Protein AF-A0A7L6ABL8-F1 (afdb_monomer)

Solvent-accessible surface area (backbone atoms only — not comparable to full-atom values): 7323 Å² total; per-residue (Å²): 135,58,72,67,37,57,53,53,22,53,52,33,43,54,53,24,52,53,22,43,55,51,13,53,55,27,44,79,69,70,36,48,69,62,13,34,52,27,18,45,50,17,51,58,50,54,66,40,90,57,37,56,58,86,41,69,72,42,32,50,54,46,33,55,33,33,52,53,10,39,65,49,14,63,86,69,77,51,86,39,57,54,66,68,51,39,51,54,28,46,55,50,40,67,72,46,67,88,49,100,49,66,76,68,46,66,46,44,67,58,45,51,54,52,40,52,53,56,52,52,52,52,52,57,56,52,54,62,59,55,71,74,67,68,88,128

Foldseek 3Di:
DDPVLVVLQVVLLVQLVVLQVVLVVCVVVVNLVSSLVSLQVSLVSLPDPSHPCPDVSSLVSLLVSQVSQCVSCVVVVHDGDDLVSLVSNLVVLVVCVVPPPVVSNVCNVVSVVVSVVNVVVVVVVVVVVVVVCDPD

Sequence (136 aa):
MRLIDSAKSMVAVIRARAAMVRANRLLARGNLMGALAQAQGGLGILRKPYVLRRNPPEASAIVFLTILAEDISSPVGVTGATAIDLADSIAFLKQVAGDPLPEVCSYIPFLEARLAASSTQTIVGANLAVDRQGPG

Structure (mmCIF, N/CA/C/O backbone):
data_AF-A0A7L6ABL8-F1
#
_entry.id   AF-A0A7L6ABL8-F1
#
loop_
_atom_site.group_PDB
_atom_site.id
_atom_site.type_symbol
_atom_site.label_atom_id
_atom_site.label_alt_id
_atom_site.label_comp_id
_atom_site.label_asym_id
_atom_site.label_entity_id
_atom_site.label_seq_id
_atom_site.pdbx_PDB_ins_code
_atom_site.Cartn_x
_atom_site.Cartn_y
_atom_site.Cartn_z
_atom_site.occupancy
_atom_site.B_iso_or_equiv
_atom_site.auth_seq_id
_atom_site.auth_comp_id
_atom_site.auth_asym_id
_atom_site.auth_atom_id
_atom_site.pdbx_PDB_model_num
ATOM 1 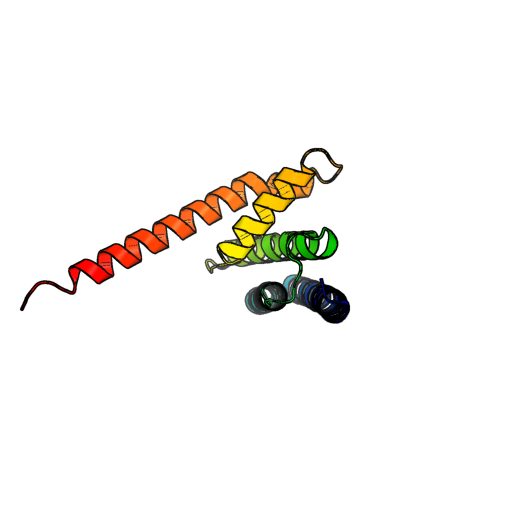N N . MET A 1 1 ? 17.222 -10.175 -15.634 1.00 57.97 1 MET A N 1
ATOM 2 C CA . MET A 1 1 ? 16.032 -9.295 -15.680 1.00 57.97 1 MET A CA 1
ATOM 3 C C . MET A 1 1 ? 15.861 -8.797 -17.106 1.00 57.97 1 MET A C 1
ATOM 5 O O . MET A 1 1 ? 16.851 -8.352 -17.673 1.00 57.97 1 MET A O 1
ATOM 9 N N . ARG A 1 2 ? 14.685 -8.945 -17.732 1.00 76.19 2 ARG A N 1
ATOM 10 C CA . ARG A 1 2 ? 14.490 -8.510 -19.128 1.00 76.19 2 ARG A CA 1
ATOM 11 C C . ARG A 1 2 ? 14.180 -7.011 -19.144 1.00 76.19 2 ARG A C 1
ATOM 13 O O . ARG A 1 2 ? 13.356 -6.559 -18.358 1.00 76.19 2 ARG A O 1
ATOM 20 N N . LEU A 1 3 ? 14.797 -6.251 -20.052 1.00 80.19 3 LEU A N 1
ATOM 21 C CA . LEU A 1 3 ? 14.587 -4.798 -20.210 1.00 80.19 3 LEU A CA 1
ATOM 22 C C . LEU A 1 3 ? 13.096 -4.418 -20.305 1.00 80.19 3 LEU A C 1
ATOM 24 O O . LEU A 1 3 ? 12.657 -3.405 -19.766 1.00 80.19 3 LEU A O 1
ATOM 28 N N . ILE A 1 4 ? 12.313 -5.285 -20.949 1.00 84.50 4 ILE A N 1
ATOM 29 C CA . ILE A 1 4 ? 10.862 -5.156 -21.106 1.00 84.50 4 ILE A CA 1
ATOM 30 C C . ILE A 1 4 ? 10.140 -5.145 -19.749 1.00 84.50 4 ILE A C 1
ATOM 32 O O . ILE A 1 4 ? 9.185 -4.390 -19.579 1.00 84.50 4 ILE A O 1
ATOM 36 N N . ASP A 1 5 ? 10.587 -5.944 -18.779 1.00 84.62 5 ASP A N 1
ATOM 37 C CA . ASP A 1 5 ? 9.954 -6.019 -17.459 1.00 84.62 5 ASP A CA 1
ATOM 38 C C . ASP A 1 5 ? 10.259 -4.762 -16.640 1.00 84.62 5 ASP A C 1
ATOM 40 O O . ASP A 1 5 ? 9.349 -4.193 -16.043 1.00 84.62 5 ASP A O 1
ATOM 44 N N . SER A 1 6 ? 11.489 -4.238 -16.718 1.00 85.50 6 SER A N 1
ATOM 45 C CA . SER A 1 6 ? 11.847 -2.952 -16.101 1.00 85.50 6 SER A CA 1
ATOM 46 C C . SER A 1 6 ? 11.004 -1.796 -16.652 1.00 85.50 6 SER A C 1
ATOM 48 O O . SER A 1 6 ? 10.482 -0.987 -15.886 1.00 85.50 6 SER A O 1
ATOM 50 N N . ALA A 1 7 ? 10.806 -1.736 -17.975 1.00 89.12 7 ALA A N 1
ATOM 51 C CA . ALA A 1 7 ? 9.963 -0.715 -18.599 1.00 89.12 7 ALA A CA 1
ATOM 52 C C . ALA A 1 7 ? 8.489 -0.845 -18.172 1.00 89.12 7 ALA A C 1
ATOM 54 O O . ALA A 1 7 ? 7.845 0.147 -17.826 1.00 89.12 7 ALA A O 1
ATOM 55 N N . LYS A 1 8 ? 7.951 -2.072 -18.137 1.00 91.00 8 LYS A N 1
ATOM 56 C CA . LYS A 1 8 ? 6.584 -2.331 -17.657 1.00 91.00 8 LYS A CA 1
ATOM 57 C C . LYS A 1 8 ? 6.413 -1.970 -16.181 1.00 91.00 8 LYS A C 1
ATOM 59 O O . LYS A 1 8 ? 5.374 -1.417 -15.820 1.00 91.00 8 LYS A O 1
ATOM 64 N N . SER A 1 9 ? 7.417 -2.253 -15.352 1.00 90.44 9 SER A N 1
ATOM 65 C CA . SER A 1 9 ? 7.441 -1.889 -13.934 1.00 90.44 9 SER A CA 1
ATOM 66 C C . SER A 1 9 ? 7.388 -0.370 -13.760 1.00 90.44 9 SER A C 1
ATOM 68 O O . SER A 1 9 ? 6.504 0.145 -13.078 1.00 90.44 9 SER A O 1
ATOM 70 N N . MET A 1 10 ? 8.213 0.374 -14.501 1.00 92.62 10 MET A N 1
ATOM 71 C CA . MET A 1 10 ? 8.198 1.839 -14.478 1.00 92.62 10 MET A CA 1
ATOM 72 C C . MET A 1 10 ? 6.840 2.421 -14.905 1.00 92.62 10 MET A C 1
ATOM 74 O O . MET A 1 10 ? 6.299 3.306 -14.240 1.00 92.62 10 MET A O 1
ATOM 78 N N . VAL A 1 11 ? 6.233 1.890 -15.972 1.00 94.81 11 VAL A N 1
ATOM 79 C CA . VAL A 1 11 ? 4.884 2.300 -16.403 1.00 94.81 11 VAL A CA 1
ATOM 80 C C . VAL A 1 11 ? 3.836 1.995 -15.327 1.00 94.81 11 VAL A C 1
ATOM 82 O O . VAL A 1 11 ? 2.925 2.799 -15.110 1.00 94.81 11 VAL A O 1
ATOM 85 N N . ALA A 1 12 ? 3.953 0.863 -14.629 1.00 95.06 12 ALA A N 1
ATOM 86 C CA . ALA A 1 12 ? 3.074 0.534 -13.511 1.00 95.06 12 ALA A CA 1
ATOM 87 C C . ALA A 1 12 ? 3.206 1.549 -12.367 1.00 95.06 12 ALA A C 1
ATOM 89 O O . ALA A 1 12 ? 2.179 2.019 -11.877 1.00 95.06 12 ALA A O 1
ATOM 90 N N . VAL A 1 13 ? 4.427 1.967 -12.014 1.00 95.38 13 VAL A N 1
ATOM 91 C CA . VAL A 1 13 ? 4.667 3.020 -11.010 1.00 95.38 13 VAL A CA 1
ATOM 92 C C . VAL A 1 13 ? 4.016 4.340 -11.418 1.00 95.38 13 VAL A C 1
ATOM 94 O O . VAL A 1 13 ? 3.319 4.953 -10.609 1.00 95.38 13 VAL A O 1
ATOM 97 N N . ILE A 1 14 ? 4.173 4.768 -12.675 1.00 96.00 14 ILE A N 1
ATOM 98 C CA . ILE A 1 14 ? 3.553 6.006 -13.179 1.00 96.00 14 ILE A CA 1
ATOM 99 C C . ILE A 1 14 ? 2.025 5.941 -13.045 1.00 96.00 14 ILE A C 1
ATOM 101 O O . ILE A 1 14 ? 1.392 6.877 -12.551 1.00 96.00 14 ILE A O 1
ATOM 105 N N . ARG A 1 15 ? 1.415 4.816 -13.435 1.00 96.00 15 ARG A N 1
ATOM 106 C CA . ARG A 1 15 ? -0.041 4.623 -13.337 1.00 96.00 15 ARG A CA 1
ATOM 107 C C . ARG A 1 15 ? -0.528 4.571 -11.890 1.00 96.00 15 ARG A C 1
ATOM 109 O O . ARG A 1 15 ? -1.578 5.141 -11.593 1.00 96.00 15 ARG A O 1
ATOM 116 N N . ALA A 1 16 ? 0.230 3.930 -11.006 1.00 95.62 16 ALA A N 1
ATOM 117 C CA . ALA A 1 16 ? -0.072 3.851 -9.584 1.00 95.62 16 ALA A CA 1
ATOM 118 C C . ALA A 1 16 ? -0.018 5.238 -8.922 1.00 95.62 16 ALA A C 1
ATOM 120 O O . ALA A 1 16 ? -0.953 5.630 -8.228 1.00 95.62 16 ALA A O 1
ATOM 121 N N . ARG A 1 17 ? 1.000 6.051 -9.237 1.00 94.69 17 ARG A N 1
ATOM 122 C CA . ARG A 1 17 ? 1.083 7.450 -8.781 1.00 94.69 17 ARG A CA 1
ATOM 123 C C . ARG A 1 17 ? -0.069 8.302 -9.311 1.00 94.69 17 ARG A C 1
ATOM 125 O O . ARG A 1 17 ? -0.646 9.086 -8.565 1.00 94.69 17 ARG A O 1
ATOM 132 N N . ALA A 1 18 ? -0.465 8.118 -10.570 1.00 95.94 18 ALA A N 1
ATOM 133 C CA . ALA A 1 18 ? -1.641 8.797 -11.109 1.00 95.94 18 ALA A CA 1
ATOM 134 C C . ALA A 1 18 ? -2.934 8.396 -10.370 1.00 95.94 18 ALA A C 1
ATOM 136 O O . ALA A 1 18 ? -3.811 9.238 -10.172 1.00 95.94 18 ALA A O 1
ATOM 137 N N . ALA A 1 19 ? -3.057 7.134 -9.940 1.00 96.06 19 ALA A N 1
ATOM 138 C CA . ALA A 1 19 ? -4.167 6.682 -9.102 1.00 96.06 19 ALA A CA 1
ATOM 139 C C . ALA A 1 19 ? -4.144 7.347 -7.718 1.00 96.06 19 ALA A C 1
ATOM 141 O O . ALA A 1 19 ? -5.180 7.837 -7.280 1.00 96.06 19 ALA A O 1
ATOM 142 N N . MET A 1 20 ? -2.969 7.478 -7.095 1.00 95.50 20 MET A N 1
ATOM 143 C CA . MET A 1 20 ? -2.787 8.203 -5.831 1.00 95.50 20 MET A CA 1
ATOM 144 C C . MET A 1 20 ? -3.236 9.670 -5.931 1.00 95.50 20 MET A C 1
ATOM 146 O O . MET A 1 20 ? -3.992 10.153 -5.094 1.00 95.50 20 MET A O 1
ATOM 150 N N . VAL A 1 21 ? -2.850 10.378 -7.000 1.00 96.50 21 VAL A N 1
ATOM 151 C CA . VAL A 1 21 ? -3.291 11.766 -7.240 1.00 96.50 21 VAL A CA 1
ATOM 152 C C . VAL A 1 21 ? -4.815 11.854 -7.384 1.00 96.50 21 VAL A C 1
ATOM 154 O O . VAL A 1 21 ? -5.440 12.771 -6.847 1.00 96.50 21 VAL A O 1
ATOM 157 N N . ARG A 1 22 ? -5.441 10.903 -8.091 1.00 96.88 22 ARG A N 1
ATOM 158 C CA . ARG A 1 22 ? -6.908 10.842 -8.207 1.00 96.88 22 ARG A CA 1
ATOM 159 C C . ARG A 1 22 ? -7.579 10.525 -6.872 1.00 96.88 22 ARG A C 1
ATOM 161 O O . ARG A 1 22 ? -8.599 11.141 -6.576 1.00 96.88 22 ARG A O 1
ATOM 168 N N . ALA A 1 23 ? -7.009 9.620 -6.081 1.00 96.31 23 ALA A N 1
ATOM 169 C CA . ALA A 1 23 ? -7.497 9.286 -4.748 1.00 96.31 23 ALA A CA 1
ATOM 170 C C . ALA A 1 23 ? -7.493 10.523 -3.839 1.00 96.31 23 ALA A C 1
ATOM 172 O O . ALA A 1 23 ? -8.544 10.891 -3.324 1.00 96.31 23 ALA A O 1
ATOM 173 N N . ASN A 1 24 ? -6.374 11.252 -3.762 1.00 95.94 24 ASN A N 1
ATOM 174 C CA . ASN A 1 24 ? -6.281 12.502 -2.997 1.00 95.94 24 ASN A CA 1
ATOM 175 C C . ASN A 1 24 ? -7.280 13.566 -3.476 1.00 95.94 24 ASN A C 1
ATOM 177 O O . ASN A 1 24 ? -7.893 14.261 -2.668 1.00 95.94 24 ASN A O 1
ATOM 181 N N . ARG A 1 25 ? -7.511 13.674 -4.791 1.00 97.25 25 ARG A N 1
ATOM 182 C CA . ARG A 1 25 ? -8.526 14.589 -5.337 1.00 97.25 25 ARG A CA 1
ATOM 183 C C . ARG A 1 25 ? -9.947 14.209 -4.911 1.00 97.25 25 ARG A C 1
ATOM 185 O O . ARG A 1 25 ? -10.7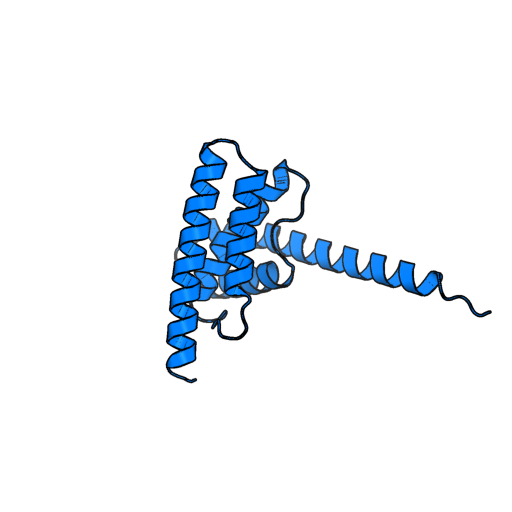65 15.096 -4.691 1.00 97.25 25 ARG A O 1
ATOM 192 N N . LEU A 1 26 ? -10.262 12.918 -4.850 1.00 96.50 26 LEU A N 1
ATOM 193 C CA . LEU A 1 26 ? -11.567 12.433 -4.391 1.00 96.50 26 LEU A CA 1
ATOM 194 C C . LEU A 1 26 ? -11.725 12.616 -2.880 1.00 96.50 26 LEU A C 1
ATOM 196 O O . LEU A 1 26 ? -12.790 13.049 -2.444 1.00 96.50 26 LEU A O 1
ATOM 200 N N . LEU A 1 27 ? -10.654 12.390 -2.116 1.00 94.06 27 LEU A N 1
ATOM 201 C CA . LEU A 1 27 ? -10.598 12.636 -0.678 1.00 94.06 27 LEU A CA 1
ATOM 202 C C . LEU A 1 27 ? -10.881 14.110 -0.356 1.00 94.06 27 LEU A C 1
ATOM 204 O O . LEU A 1 27 ? -11.764 14.401 0.442 1.00 94.06 27 LEU A O 1
ATOM 208 N N . ALA A 1 28 ? -10.238 15.041 -1.069 1.00 94.88 28 ALA A N 1
ATOM 209 C CA . ALA A 1 28 ? -10.482 16.480 -0.931 1.00 94.88 28 ALA A CA 1
ATOM 210 C C . ALA A 1 28 ? -11.927 16.904 -1.268 1.00 94.88 28 ALA A C 1
ATOM 212 O O . ALA A 1 28 ? -12.364 17.984 -0.884 1.00 94.88 28 ALA A O 1
ATOM 213 N N . ARG A 1 29 ? -12.678 16.065 -1.992 1.00 96.31 29 ARG A N 1
ATOM 214 C CA . ARG A 1 29 ? -14.098 16.271 -2.322 1.00 96.31 29 ARG A CA 1
ATOM 215 C C . ARG A 1 29 ? -15.046 15.523 -1.377 1.00 96.31 29 ARG A C 1
ATOM 217 O O . ARG A 1 29 ? -16.240 15.476 -1.650 1.00 96.31 29 ARG A O 1
ATOM 224 N N . GLY A 1 30 ? -14.528 14.884 -0.327 1.00 94.75 30 GLY A N 1
ATOM 225 C CA . GLY A 1 30 ? -15.307 14.067 0.608 1.00 94.75 30 GLY A CA 1
ATOM 226 C C . GLY A 1 30 ? -15.774 12.719 0.044 1.00 94.75 30 GLY A C 1
ATOM 227 O O . GLY A 1 30 ? -16.524 12.006 0.704 1.00 94.75 30 GLY A O 1
ATOM 228 N N . ASN A 1 31 ? -15.339 12.326 -1.159 1.00 95.62 31 ASN A N 1
ATOM 229 C CA . ASN A 1 31 ? -15.711 11.041 -1.749 1.00 95.62 31 ASN A CA 1
ATOM 230 C C . ASN A 1 31 ? -14.755 9.934 -1.275 1.00 95.62 31 ASN A C 1
ATOM 232 O O . ASN A 1 31 ? -13.860 9.514 -2.013 1.00 95.62 31 ASN A O 1
ATOM 236 N N . LEU A 1 32 ? -14.956 9.474 -0.035 1.00 94.88 32 LEU A N 1
ATOM 237 C CA . LEU A 1 32 ? -14.103 8.474 0.619 1.00 94.88 32 LEU A CA 1
ATOM 238 C C . LEU A 1 32 ? -14.094 7.132 -0.124 1.00 94.88 32 LEU A C 1
ATOM 240 O O . LEU A 1 32 ? -13.028 6.595 -0.408 1.00 94.88 32 LEU A O 1
ATOM 244 N N . MET A 1 33 ? -15.264 6.625 -0.523 1.00 95.56 33 MET A N 1
ATOM 245 C CA . MET A 1 33 ? -15.366 5.347 -1.243 1.00 95.56 33 MET A CA 1
ATOM 246 C C . MET A 1 33 ? -14.659 5.392 -2.601 1.00 95.56 33 MET A C 1
ATOM 248 O O . MET A 1 33 ? -13.933 4.467 -2.964 1.00 95.56 33 MET A O 1
ATOM 252 N N . GLY A 1 34 ? -14.824 6.488 -3.346 1.00 95.88 34 GLY A N 1
ATOM 253 C CA . GLY A 1 34 ? -14.120 6.688 -4.609 1.00 95.88 34 GLY A CA 1
ATOM 254 C C . GLY A 1 34 ? -12.610 6.825 -4.416 1.00 95.88 34 GLY A C 1
ATOM 255 O O . GLY A 1 34 ? -11.839 6.284 -5.211 1.00 95.88 34 GLY A O 1
ATOM 256 N N . ALA A 1 35 ? -12.179 7.525 -3.364 1.00 96.56 35 ALA A N 1
ATOM 257 C CA . ALA A 1 35 ? -10.768 7.672 -3.029 1.00 96.56 35 ALA A CA 1
ATOM 258 C C . ALA A 1 35 ? -10.129 6.318 -2.688 1.00 96.56 35 ALA A C 1
ATOM 260 O O . ALA A 1 35 ? -9.088 5.974 -3.253 1.00 96.56 35 ALA A O 1
ATOM 261 N N . LEU A 1 36 ? -10.800 5.516 -1.856 1.00 96.44 36 LEU A N 1
ATOM 262 C CA . LEU A 1 36 ? -10.354 4.175 -1.493 1.00 96.44 36 LEU A CA 1
ATOM 263 C C . LEU A 1 36 ? -10.241 3.264 -2.720 1.00 96.44 36 LEU A C 1
ATOM 265 O O . LEU A 1 36 ? -9.208 2.627 -2.920 1.00 96.44 36 LEU A O 1
ATOM 269 N N . ALA A 1 37 ? -11.257 3.261 -3.588 1.00 96.50 37 ALA A N 1
ATOM 270 C CA . ALA A 1 37 ? -11.246 2.459 -4.809 1.00 96.50 37 ALA A CA 1
ATOM 271 C C . ALA A 1 37 ? -10.067 2.820 -5.733 1.00 96.50 37 ALA A C 1
ATOM 273 O O . ALA A 1 37 ? -9.458 1.941 -6.347 1.00 96.50 37 ALA A O 1
ATOM 274 N N . GLN A 1 38 ? -9.696 4.104 -5.819 1.00 97.44 38 GLN A N 1
ATOM 275 C CA . GLN A 1 38 ? -8.512 4.529 -6.574 1.00 97.44 38 GLN A CA 1
ATOM 276 C C . GLN A 1 38 ? -7.207 4.063 -5.913 1.00 97.44 38 GLN A C 1
ATOM 278 O O . GLN A 1 38 ? -6.318 3.588 -6.623 1.00 97.44 38 GLN A O 1
ATOM 283 N N . ALA A 1 39 ? -7.091 4.157 -4.585 1.00 97.06 39 ALA A N 1
ATOM 284 C CA . ALA A 1 39 ? -5.910 3.695 -3.855 1.00 97.06 39 ALA A CA 1
ATOM 285 C C . ALA A 1 39 ? -5.706 2.176 -4.022 1.00 97.06 39 ALA A C 1
ATOM 287 O O . ALA A 1 39 ? -4.642 1.727 -4.457 1.00 97.06 39 ALA A O 1
ATOM 288 N N . GLN A 1 40 ? -6.765 1.389 -3.814 1.00 96.69 40 GLN A N 1
ATOM 289 C CA . GLN A 1 40 ? -6.766 -0.062 -4.022 1.00 96.69 40 GLN A CA 1
ATOM 290 C C . GLN A 1 40 ? -6.494 -0.446 -5.482 1.00 96.69 40 GLN A C 1
ATOM 292 O O . GLN A 1 40 ? -5.754 -1.394 -5.754 1.00 96.69 40 GLN A O 1
ATOM 297 N N . GLY A 1 41 ? -7.043 0.308 -6.440 1.00 96.69 41 GLY A N 1
ATOM 298 C CA . GLY A 1 41 ? -6.747 0.137 -7.863 1.00 96.69 41 GLY A CA 1
ATOM 299 C C . GLY A 1 41 ? -5.265 0.358 -8.182 1.00 96.69 41 GLY A C 1
ATOM 300 O O . GLY A 1 41 ? -4.672 -0.419 -8.933 1.00 96.69 41 GLY A O 1
ATOM 301 N N . GLY A 1 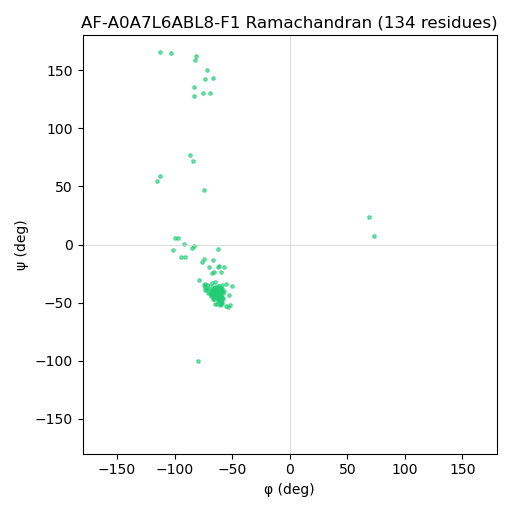42 ? -4.642 1.368 -7.565 1.00 96.94 42 GLY A N 1
ATOM 302 C CA . GLY A 1 42 ? -3.200 1.614 -7.637 1.00 96.94 42 GLY A CA 1
ATOM 303 C C . GLY A 1 42 ? -2.375 0.435 -7.113 1.00 96.94 42 GLY A C 1
ATOM 304 O O . GLY A 1 42 ? -1.487 -0.051 -7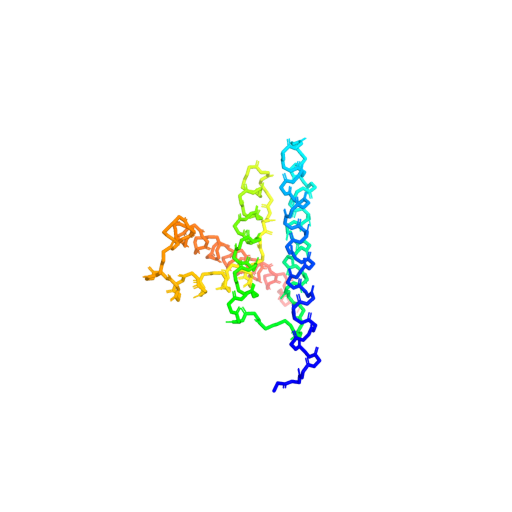.818 1.00 96.94 42 GLY A O 1
ATOM 305 N N . LEU A 1 43 ? -2.719 -0.093 -5.934 1.00 97.38 43 LEU A N 1
ATOM 306 C CA . LEU A 1 43 ? -2.089 -1.297 -5.371 1.00 97.38 43 LEU A CA 1
ATOM 307 C C . LEU A 1 43 ? -2.288 -2.525 -6.276 1.00 97.38 43 LEU A C 1
ATOM 309 O O . LEU A 1 43 ? -1.363 -3.304 -6.502 1.00 97.38 43 LEU A O 1
ATOM 313 N N . GLY A 1 44 ? -3.469 -2.678 -6.881 1.00 96.88 44 GLY A N 1
ATOM 314 C CA . GLY A 1 44 ? -3.754 -3.726 -7.866 1.00 96.88 44 GLY A CA 1
ATOM 315 C C . GLY A 1 44 ? -2.846 -3.685 -9.102 1.00 96.88 44 GLY A C 1
ATOM 316 O O . GLY A 1 44 ? -2.466 -4.736 -9.621 1.00 96.88 44 GLY A O 1
ATOM 317 N N . ILE A 1 45 ? -2.448 -2.492 -9.555 1.00 96.12 45 ILE A N 1
ATOM 318 C CA . ILE A 1 45 ? -1.479 -2.319 -10.650 1.00 96.12 45 ILE A CA 1
ATOM 319 C C . ILE A 1 45 ? -0.077 -2.760 -10.210 1.00 96.12 45 ILE A C 1
ATOM 321 O O . ILE A 1 45 ? 0.614 -3.440 -10.968 1.00 96.12 45 ILE A O 1
ATOM 325 N N . LEU A 1 46 ? 0.326 -2.421 -8.983 1.00 96.06 46 LEU A N 1
ATOM 326 C CA . LEU A 1 46 ? 1.641 -2.766 -8.430 1.00 96.06 46 LEU A CA 1
ATOM 327 C C . LEU A 1 46 ? 1.769 -4.246 -8.028 1.00 96.06 46 LEU A C 1
ATOM 329 O O . LEU A 1 46 ? 2.875 -4.730 -7.797 1.00 96.06 46 LEU A O 1
ATOM 333 N N . ARG A 1 47 ? 0.660 -4.995 -7.967 1.00 94.81 47 ARG A N 1
ATOM 334 C CA . ARG A 1 47 ? 0.636 -6.456 -7.741 1.00 94.81 47 ARG A CA 1
ATOM 335 C C . ARG A 1 47 ? 0.858 -7.290 -9.003 1.00 94.81 47 ARG A C 1
ATOM 337 O O . ARG A 1 47 ? 0.863 -8.517 -8.931 1.00 94.81 47 ARG A O 1
ATOM 344 N N . LYS A 1 48 ? 1.022 -6.670 -10.175 1.00 93.44 48 LYS A N 1
ATOM 345 C CA . LYS A 1 48 ? 1.252 -7.425 -11.413 1.00 93.44 48 LYS A CA 1
ATOM 346 C C . LYS A 1 48 ? 2.617 -8.141 -11.371 1.00 93.44 48 LYS A C 1
ATOM 348 O O . LYS A 1 48 ? 3.577 -7.549 -10.889 1.00 93.44 48 LYS A O 1
ATOM 353 N N . PRO A 1 49 ? 2.747 -9.364 -11.931 1.00 91.19 49 PRO A N 1
ATOM 354 C CA . PRO A 1 49 ? 3.962 -10.183 -11.788 1.00 91.19 49 PRO A CA 1
ATOM 355 C C . PRO A 1 49 ? 5.257 -9.553 -12.319 1.00 91.19 49 PRO A C 1
ATOM 357 O O . PRO A 1 49 ? 6.343 -9.928 -11.901 1.00 91.19 49 PRO A O 1
ATOM 360 N N . TYR A 1 50 ? 5.148 -8.609 -13.255 1.00 90.00 50 TYR A N 1
ATOM 361 C CA . TYR A 1 50 ? 6.291 -7.913 -13.849 1.00 90.00 50 TYR A CA 1
ATOM 362 C C . TYR A 1 50 ? 6.769 -6.704 -13.024 1.00 90.00 50 TYR A C 1
ATOM 364 O O . TYR A 1 50 ? 7.715 -6.037 -13.432 1.00 90.00 50 TYR A O 1
ATOM 372 N N . VAL A 1 51 ? 6.096 -6.370 -11.915 1.00 92.12 51 VAL A N 1
ATOM 373 C CA . VAL A 1 51 ? 6.460 -5.229 -11.065 1.00 92.12 51 VAL A CA 1
ATOM 374 C C . VAL A 1 51 ? 7.561 -5.641 -10.101 1.00 92.12 51 VAL A C 1
ATOM 376 O O . VAL A 1 51 ? 7.440 -6.614 -9.356 1.00 92.12 51 VAL A O 1
ATOM 379 N N . LEU A 1 52 ? 8.635 -4.861 -10.082 1.00 91.44 52 LEU A N 1
ATOM 380 C CA . LEU A 1 52 ? 9.805 -5.105 -9.251 1.00 91.44 52 LEU A CA 1
ATOM 381 C C . LEU A 1 52 ? 9.580 -4.535 -7.848 1.00 91.44 52 LEU A C 1
ATOM 383 O O . LEU A 1 52 ? 10.170 -3.533 -7.475 1.00 91.44 52 LEU A O 1
ATOM 387 N N . ARG A 1 53 ? 8.711 -5.176 -7.060 1.00 90.69 53 ARG A N 1
ATOM 388 C CA . ARG A 1 53 ? 8.203 -4.660 -5.767 1.00 90.69 53 ARG A CA 1
ATOM 389 C C . ARG A 1 53 ? 9.280 -4.324 -4.721 1.00 90.69 53 ARG A C 1
ATOM 391 O O . ARG A 1 53 ? 8.997 -3.570 -3.803 1.00 90.69 53 ARG A O 1
ATOM 398 N N . ARG A 1 54 ? 10.499 -4.861 -4.861 1.00 88.19 54 ARG A N 1
ATOM 399 C CA . ARG A 1 54 ? 11.655 -4.582 -3.982 1.00 88.19 54 ARG A CA 1
ATOM 400 C C . ARG A 1 54 ? 12.523 -3.412 -4.447 1.00 88.19 54 ARG A C 1
ATOM 402 O O . ARG A 1 54 ? 13.408 -2.986 -3.712 1.00 88.19 54 ARG A O 1
ATOM 409 N N . ASN A 1 55 ? 12.314 -2.914 -5.662 1.00 89.44 55 ASN A N 1
ATOM 410 C CA . ASN A 1 55 ? 13.053 -1.760 -6.150 1.00 89.44 55 ASN A CA 1
ATOM 411 C C . ASN A 1 55 ? 12.533 -0.490 -5.458 1.00 89.44 55 ASN A C 1
ATOM 413 O O . ASN A 1 55 ? 11.321 -0.362 -5.268 1.00 89.44 55 ASN A O 1
ATOM 417 N N . PRO A 1 56 ? 13.406 0.478 -5.116 1.00 89.25 56 PRO A N 1
ATOM 418 C CA . PRO A 1 56 ? 13.002 1.655 -4.348 1.00 89.25 56 PRO A CA 1
ATOM 419 C C . PRO A 1 56 ? 11.806 2.452 -4.909 1.00 89.25 56 PRO A C 1
ATOM 421 O O . PRO A 1 56 ? 10.935 2.815 -4.114 1.00 89.25 56 PRO A O 1
ATOM 424 N N . PRO A 1 57 ? 11.688 2.731 -6.227 1.00 89.81 57 PRO A N 1
ATOM 425 C CA . PRO A 1 57 ? 10.564 3.516 -6.736 1.00 89.81 57 PRO A CA 1
ATOM 426 C C . PRO A 1 57 ? 9.223 2.773 -6.665 1.00 89.81 57 PRO A C 1
ATOM 428 O O . PRO A 1 57 ? 8.208 3.389 -6.327 1.00 89.81 57 PRO A O 1
ATOM 431 N N . GLU A 1 58 ? 9.208 1.471 -6.954 1.00 93.56 58 GLU A N 1
ATOM 432 C CA . GLU A 1 58 ? 8.050 0.591 -6.798 1.00 93.56 58 GLU A CA 1
ATOM 433 C C 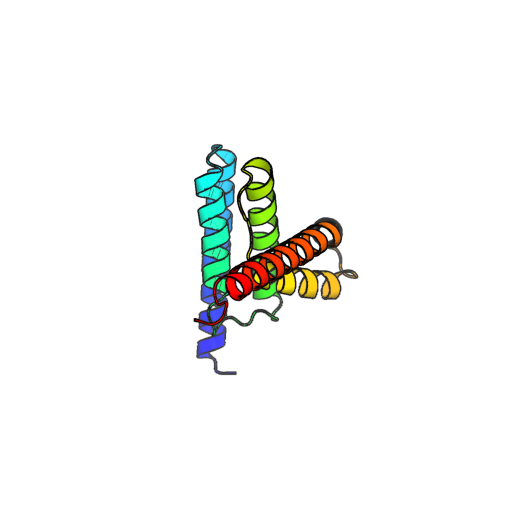. GLU A 1 58 ? 7.657 0.451 -5.330 1.00 93.56 58 GLU A C 1
ATOM 435 O O . GLU A 1 58 ? 6.497 0.678 -4.989 1.00 93.56 58 GLU A O 1
ATOM 440 N N . ALA A 1 59 ? 8.617 0.127 -4.464 1.00 92.88 59 ALA A N 1
ATOM 441 C CA . ALA A 1 59 ? 8.389 -0.086 -3.041 1.00 92.88 59 ALA A CA 1
ATOM 442 C C . ALA A 1 59 ? 7.853 1.180 -2.359 1.00 92.88 59 ALA A C 1
ATOM 444 O O . ALA A 1 59 ? 6.864 1.123 -1.633 1.00 92.88 59 ALA A O 1
ATOM 445 N N . SER A 1 60 ? 8.413 2.347 -2.693 1.00 92.69 60 SER A N 1
ATOM 446 C CA . SER A 1 60 ? 7.898 3.635 -2.213 1.00 92.69 60 SER A CA 1
ATOM 447 C C . SER A 1 60 ? 6.451 3.863 -2.661 1.00 92.69 60 SER A C 1
ATOM 449 O O . SER A 1 60 ? 5.616 4.295 -1.873 1.00 92.69 60 SER A O 1
ATOM 451 N N . ALA A 1 61 ? 6.121 3.559 -3.923 1.00 94.75 61 ALA A N 1
ATOM 452 C CA . ALA A 1 61 ? 4.754 3.702 -4.423 1.00 94.75 61 ALA A CA 1
ATOM 453 C C . ALA A 1 61 ? 3.773 2.746 -3.724 1.00 94.75 61 ALA A C 1
ATOM 455 O O . ALA A 1 61 ? 2.641 3.148 -3.461 1.00 94.75 61 ALA A O 1
ATOM 456 N N . ILE A 1 62 ? 4.206 1.519 -3.408 1.00 96.25 62 ILE A N 1
ATOM 457 C CA . ILE A 1 62 ? 3.429 0.566 -2.604 1.00 96.25 62 ILE A CA 1
ATOM 458 C C . ILE A 1 62 ? 3.167 1.167 -1.222 1.00 96.25 62 ILE A C 1
ATOM 460 O O . ILE A 1 62 ? 2.010 1.282 -0.844 1.00 96.25 62 ILE A O 1
ATOM 464 N N . VAL A 1 63 ? 4.201 1.634 -0.518 1.00 95.56 63 VAL A N 1
ATOM 465 C CA . VAL A 1 63 ? 4.076 2.220 0.828 1.00 95.56 63 VAL A CA 1
ATOM 466 C C . VAL A 1 63 ? 3.086 3.381 0.865 1.00 95.56 63 VAL A C 1
ATOM 468 O O . VAL A 1 63 ? 2.152 3.356 1.663 1.00 95.56 63 VAL A O 1
ATOM 471 N N . PHE A 1 64 ? 3.239 4.377 -0.014 1.00 95.06 64 PHE A N 1
ATOM 472 C CA . PHE A 1 64 ? 2.353 5.547 -0.007 1.00 95.06 64 PHE A CA 1
ATOM 473 C C . PHE A 1 64 ? 0.899 5.185 -0.323 1.00 95.06 64 PHE A C 1
ATOM 475 O O . PHE A 1 64 ? -0.017 5.735 0.282 1.00 95.06 64 PHE A O 1
ATOM 482 N N . LEU A 1 65 ? 0.671 4.254 -1.253 1.00 96.75 65 LEU A N 1
ATOM 483 C CA . LEU A 1 65 ? -0.680 3.790 -1.565 1.00 96.75 65 LEU A CA 1
ATOM 484 C C . LEU A 1 65 ? -1.273 2.919 -0.455 1.00 96.75 65 LEU A C 1
ATOM 486 O O . LEU A 1 65 ? -2.477 2.996 -0.231 1.00 96.75 65 LEU A O 1
ATOM 490 N N . THR A 1 66 ? -0.458 2.117 0.230 1.00 97.25 66 THR A N 1
ATOM 491 C CA . THR A 1 66 ? -0.875 1.316 1.387 1.00 97.25 66 THR A CA 1
ATOM 492 C C . THR A 1 66 ? -1.329 2.218 2.523 1.00 97.25 66 THR A C 1
ATOM 494 O O . THR A 1 66 ? -2.438 2.045 3.015 1.00 97.25 66 THR A O 1
ATOM 497 N N . ILE A 1 67 ? -0.513 3.211 2.890 1.00 95.56 67 ILE A N 1
ATOM 498 C CA . ILE A 1 67 ? -0.848 4.182 3.938 1.00 95.56 67 ILE A CA 1
ATOM 499 C C . ILE A 1 67 ? -2.131 4.930 3.571 1.00 95.56 67 ILE A C 1
ATOM 501 O O . 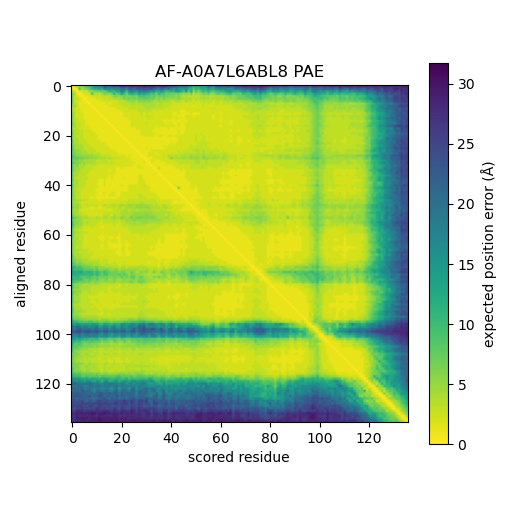ILE A 1 67 ? -3.087 4.910 4.337 1.00 95.56 67 ILE A O 1
ATOM 505 N N . LEU A 1 68 ? -2.209 5.473 2.351 1.00 95.69 68 LEU A N 1
ATOM 506 C CA . LEU A 1 68 ? -3.405 6.174 1.884 1.00 95.69 68 LEU A CA 1
ATOM 507 C C . LEU A 1 68 ? -4.658 5.284 1.915 1.00 95.69 68 LEU A C 1
ATOM 509 O O . LEU A 1 68 ? -5.734 5.746 2.285 1.00 95.69 68 LEU A O 1
ATOM 513 N N . ALA A 1 69 ? -4.546 4.017 1.507 1.00 96.62 69 ALA A N 1
ATOM 514 C CA . ALA A 1 69 ? -5.669 3.089 1.549 1.00 96.62 69 ALA A CA 1
ATOM 515 C C . ALA A 1 69 ? -6.119 2.821 2.990 1.00 96.62 69 ALA A C 1
ATOM 517 O O . ALA A 1 69 ? -7.320 2.846 3.251 1.00 96.62 69 ALA A O 1
ATOM 518 N N . GLU A 1 70 ? -5.185 2.599 3.917 1.00 95.31 70 GLU A N 1
ATOM 519 C CA . GLU A 1 70 ? -5.525 2.363 5.319 1.00 95.31 70 GLU A CA 1
ATOM 520 C C . GLU A 1 70 ? -6.147 3.605 5.977 1.00 95.31 70 GLU A C 1
ATOM 522 O O . GLU A 1 70 ? -7.206 3.477 6.598 1.00 95.31 70 GLU A O 1
ATOM 527 N N . ASP A 1 71 ? -5.582 4.794 5.750 1.00 93.88 71 ASP A N 1
ATOM 528 C CA . ASP A 1 71 ? -6.086 6.068 6.280 1.00 93.88 71 ASP A CA 1
ATOM 529 C C . ASP A 1 71 ? -7.521 6.357 5.835 1.00 93.88 71 ASP A C 1
ATOM 531 O O . ASP A 1 71 ? -8.347 6.801 6.631 1.00 93.88 71 ASP A O 1
ATOM 535 N N . ILE A 1 72 ? -7.849 6.078 4.567 1.00 94.50 72 ILE A N 1
ATOM 536 C CA . ILE A 1 72 ? -9.214 6.254 4.048 1.00 94.50 72 ILE A CA 1
ATOM 537 C C . ILE A 1 72 ? -10.145 5.158 4.577 1.00 94.50 72 ILE A C 1
ATOM 539 O O . ILE A 1 72 ? -11.326 5.406 4.820 1.00 94.50 72 ILE A O 1
ATOM 543 N N . SER A 1 73 ? -9.643 3.932 4.724 1.00 92.31 73 SER A N 1
ATOM 544 C CA . SER A 1 73 ? -10.463 2.775 5.087 1.00 92.31 73 SER A CA 1
ATOM 545 C C . SER A 1 73 ? -10.890 2.767 6.557 1.00 92.31 73 SER A C 1
ATOM 547 O O . SER A 1 73 ? -12.023 2.387 6.856 1.00 92.31 73 SER A O 1
ATOM 549 N N . SER A 1 74 ? -10.024 3.261 7.450 1.00 87.69 74 SER A N 1
ATOM 550 C CA . SER A 1 74 ? -10.256 3.340 8.896 1.00 87.69 74 SER A CA 1
ATOM 551 C C . SER A 1 74 ? -11.572 4.054 9.263 1.00 87.69 74 SER A C 1
ATOM 553 O O . SER A 1 74 ? -12.414 3.430 9.911 1.00 87.69 74 SER A O 1
ATOM 555 N N . PRO A 1 75 ? -11.850 5.291 8.796 1.00 85.94 75 PRO A N 1
ATOM 556 C CA . PRO A 1 75 ? -13.106 5.979 9.108 1.00 85.94 75 PRO A CA 1
ATOM 557 C C . PRO A 1 75 ? -14.343 5.365 8.435 1.00 85.94 75 PRO A C 1
ATOM 559 O O . PRO A 1 75 ? -15.461 5.622 8.873 1.00 85.94 75 PRO A O 1
ATOM 562 N N . VAL A 1 76 ? -14.173 4.576 7.369 1.00 83.56 76 VAL A N 1
ATOM 563 C CA . VAL A 1 76 ? -15.284 3.983 6.602 1.00 83.56 76 VAL A CA 1
ATOM 564 C C . VAL A 1 76 ? -15.619 2.561 7.082 1.00 83.56 76 VAL A C 1
ATOM 566 O O . VAL A 1 76 ? -16.654 2.011 6.713 1.00 83.56 76 VAL A O 1
ATOM 569 N N . GLY A 1 77 ? -14.775 1.959 7.927 1.00 83.38 77 GLY A N 1
ATOM 570 C CA . GLY A 1 77 ? -14.993 0.612 8.465 1.00 83.38 77 GLY A CA 1
ATOM 571 C C . GLY A 1 77 ? -14.859 -0.500 7.419 1.00 83.38 77 GLY A C 1
ATOM 572 O O . GLY A 1 77 ? -15.428 -1.577 7.581 1.00 83.38 77 GLY A O 1
ATOM 573 N N . VAL A 1 78 ? -14.126 -0.244 6.335 1.00 87.94 78 VAL A N 1
ATOM 574 C CA . VAL A 1 78 ? -13.865 -1.207 5.253 1.00 87.94 78 VAL A CA 1
ATOM 575 C C . VAL A 1 78 ? -12.388 -1.585 5.225 1.00 87.94 78 VAL A C 1
ATOM 577 O O . VAL A 1 78 ? -11.557 -0.934 5.847 1.00 87.94 78 VAL A O 1
ATOM 580 N N . THR A 1 79 ? -12.033 -2.653 4.515 1.00 87.94 79 THR A N 1
ATOM 581 C CA . THR A 1 79 ? -10.627 -3.054 4.372 1.00 87.94 79 THR A CA 1
ATOM 582 C C . THR A 1 79 ? -9.896 -2.130 3.399 1.00 87.94 79 THR A C 1
ATOM 584 O O . THR A 1 79 ? -10.370 -1.920 2.282 1.00 87.94 79 THR A O 1
ATOM 587 N N . GLY A 1 80 ? -8.734 -1.614 3.806 1.00 92.19 80 GLY A N 1
ATOM 588 C CA . GLY A 1 80 ? -7.848 -0.797 2.981 1.00 92.19 80 GLY A CA 1
ATOM 589 C C . GLY A 1 80 ? -6.985 -1.627 2.033 1.00 92.19 80 GLY A C 1
ATOM 590 O O . GLY A 1 80 ? -7.426 -2.043 0.958 1.00 92.19 80 GLY A O 1
ATOM 591 N N . ALA A 1 81 ? -5.734 -1.833 2.422 1.00 94.56 81 ALA A N 1
ATOM 592 C CA . ALA A 1 81 ? -4.733 -2.599 1.699 1.00 94.56 81 ALA A CA 1
ATOM 593 C C . ALA A 1 81 ? -4.857 -4.112 1.952 1.00 94.56 81 ALA A C 1
ATOM 595 O O . ALA A 1 81 ? -5.429 -4.572 2.942 1.00 94.56 81 ALA A O 1
ATOM 596 N N . THR A 1 82 ? -4.303 -4.918 1.040 1.00 94.56 82 THR A N 1
ATOM 597 C CA . THR A 1 82 ? -4.240 -6.375 1.230 1.00 94.56 82 THR A CA 1
ATOM 598 C C . THR A 1 82 ? -3.064 -6.770 2.125 1.00 94.56 82 THR A C 1
ATOM 600 O O . THR A 1 82 ? -2.100 -6.019 2.253 1.00 94.56 82 THR A O 1
ATOM 603 N N . ALA A 1 83 ? -3.085 -7.984 2.687 1.00 94.12 83 ALA A N 1
ATOM 604 C CA . ALA A 1 83 ? -1.988 -8.493 3.520 1.00 94.12 83 ALA A CA 1
ATOM 605 C C . ALA A 1 83 ? -0.615 -8.462 2.816 1.00 94.12 83 ALA A C 1
ATOM 607 O O . ALA A 1 83 ? 0.397 -8.191 3.455 1.00 94.12 83 ALA A O 1
ATOM 608 N N . ILE A 1 84 ? -0.580 -8.685 1.497 1.00 93.69 84 ILE A N 1
ATOM 609 C CA . ILE A 1 84 ? 0.654 -8.613 0.698 1.00 93.69 84 ILE A CA 1
ATOM 610 C C . ILE A 1 84 ? 1.170 -7.172 0.636 1.00 93.69 84 ILE A C 1
ATOM 612 O O . ILE A 1 84 ? 2.363 -6.933 0.793 1.00 93.69 84 ILE A O 1
ATOM 616 N N . ASP A 1 85 ? 0.274 -6.206 0.431 1.00 95.50 85 ASP A N 1
ATOM 617 C CA . ASP A 1 85 ? 0.649 -4.793 0.348 1.00 95.50 85 ASP A CA 1
ATOM 618 C C . ASP A 1 85 ? 1.142 -4.274 1.709 1.00 95.50 85 ASP A C 1
ATOM 620 O O . ASP A 1 85 ? 2.148 -3.564 1.767 1.00 95.50 85 ASP A O 1
ATOM 624 N N . LEU A 1 86 ? 0.503 -4.704 2.806 1.00 95.88 86 LEU A N 1
ATOM 625 C CA . LEU A 1 86 ? 0.957 -4.440 4.175 1.00 95.88 86 LEU A CA 1
ATOM 626 C C . LEU A 1 86 ? 2.361 -5.013 4.424 1.00 95.88 86 LEU A C 1
ATOM 628 O O . LEU A 1 86 ? 3.247 -4.284 4.864 1.00 95.88 86 LEU A O 1
ATOM 632 N N . ALA A 1 87 ? 2.585 -6.292 4.103 1.00 95.00 87 ALA A N 1
ATOM 633 C CA . ALA A 1 87 ? 3.866 -6.963 4.320 1.00 95.00 87 ALA A CA 1
ATOM 634 C C . ALA A 1 87 ? 5.017 -6.301 3.544 1.00 95.00 87 ALA A C 1
ATOM 636 O O . ALA A 1 87 ? 6.071 -6.032 4.122 1.00 95.00 87 ALA A O 1
ATOM 637 N N . ASP A 1 88 ? 4.805 -5.982 2.264 1.00 94.56 88 ASP A N 1
ATOM 638 C CA . ASP A 1 88 ? 5.818 -5.302 1.449 1.00 94.56 88 ASP A CA 1
ATOM 639 C C . ASP A 1 88 ? 6.109 -3.884 1.956 1.00 94.56 88 ASP A C 1
ATOM 641 O O . ASP A 1 88 ? 7.265 -3.457 1.974 1.00 94.56 88 ASP A O 1
ATOM 645 N N . SER A 1 89 ? 5.080 -3.169 2.422 1.00 94.88 89 SER A N 1
ATOM 646 C CA . SER A 1 89 ? 5.245 -1.822 2.977 1.00 94.88 89 SER A CA 1
ATOM 647 C C . SER A 1 89 ? 6.052 -1.844 4.274 1.00 94.88 89 SER A C 1
ATOM 649 O O . SER A 1 89 ? 6.989 -1.065 4.425 1.00 94.88 89 SER A O 1
ATOM 651 N N . ILE A 1 90 ? 5.743 -2.773 5.185 1.00 94.88 90 ILE A N 1
ATOM 652 C CA . ILE A 1 90 ? 6.486 -2.958 6.439 1.00 94.88 90 ILE A CA 1
ATOM 653 C C . ILE A 1 90 ? 7.944 -3.325 6.147 1.00 94.88 90 ILE A C 1
ATOM 655 O O . ILE A 1 90 ? 8.852 -2.754 6.751 1.00 94.88 90 ILE A O 1
ATOM 659 N N . ALA A 1 91 ? 8.180 -4.256 5.217 1.00 93.44 91 ALA A N 1
ATOM 660 C CA . ALA A 1 91 ? 9.526 -4.686 4.853 1.00 93.44 91 ALA A CA 1
ATOM 661 C C . ALA A 1 91 ? 10.371 -3.518 4.321 1.00 93.44 91 ALA A C 1
ATOM 663 O O . ALA A 1 91 ? 11.506 -3.336 4.761 1.00 93.44 91 ALA A O 1
ATOM 664 N N . PHE A 1 92 ? 9.806 -2.698 3.428 1.00 92.19 92 PHE A N 1
ATOM 665 C CA . PHE A 1 92 ? 10.502 -1.525 2.906 1.00 92.19 92 PHE A CA 1
ATOM 666 C C . PHE A 1 92 ? 10.746 -0.467 3.985 1.00 92.19 92 PHE A C 1
ATOM 668 O O . PHE A 1 92 ? 11.867 0.013 4.118 1.00 92.19 92 PHE A O 1
ATOM 675 N N . LEU A 1 93 ? 9.735 -0.136 4.796 1.00 91.75 93 LEU A N 1
ATOM 676 C CA . LEU A 1 93 ? 9.869 0.867 5.857 1.00 91.75 93 LEU A CA 1
ATOM 677 C C . LEU A 1 93 ? 10.937 0.487 6.886 1.00 91.75 93 LEU A C 1
ATOM 679 O O . LEU A 1 93 ? 11.741 1.331 7.265 1.00 91.75 93 LEU A O 1
ATOM 683 N N . LYS A 1 94 ? 11.015 -0.789 7.277 1.00 91.06 94 LYS A N 1
ATOM 684 C CA . LYS A 1 94 ? 12.079 -1.285 8.165 1.00 91.06 94 LYS A CA 1
ATOM 685 C C . LYS A 1 94 ? 13.469 -1.205 7.535 1.00 91.06 94 LYS A C 1
ATOM 687 O O . LYS A 1 94 ? 14.439 -0.999 8.256 1.00 91.06 94 LYS A O 1
ATOM 692 N N . GLN A 1 95 ? 13.573 -1.357 6.214 1.00 88.62 95 GLN A N 1
ATOM 693 C CA . GLN A 1 95 ? 14.842 -1.223 5.500 1.00 88.62 95 GLN A CA 1
ATOM 694 C C . GLN A 1 95 ? 15.341 0.229 5.480 1.00 88.62 95 GLN A C 1
ATOM 696 O O . GLN A 1 95 ? 16.546 0.451 5.564 1.00 88.62 95 GLN A O 1
ATOM 701 N N . VAL A 1 96 ? 14.431 1.204 5.382 1.00 83.44 96 VAL A N 1
ATOM 702 C CA . VAL A 1 96 ? 14.767 2.637 5.274 1.00 83.44 96 VAL A CA 1
ATOM 703 C C . VAL A 1 96 ? 14.649 3.403 6.594 1.00 83.44 96 VAL A C 1
ATOM 705 O O . VAL A 1 96 ? 14.835 4.614 6.610 1.00 83.44 96 VAL A O 1
ATOM 708 N N . ALA A 1 97 ? 14.380 2.725 7.713 1.00 67.19 97 ALA A N 1
ATOM 709 C CA . ALA A 1 97 ? 14.157 3.342 9.025 1.00 67.19 97 ALA A CA 1
ATOM 710 C C . ALA A 1 97 ? 15.368 4.121 9.600 1.00 67.19 97 ALA A C 1
ATOM 712 O O . ALA A 1 97 ? 15.244 4.741 10.653 1.00 67.19 97 ALA A O 1
ATOM 713 N N . GLY A 1 98 ? 16.525 4.105 8.926 1.00 65.12 98 GLY A N 1
ATOM 714 C CA . GLY A 1 98 ? 17.703 4.925 9.242 1.00 65.12 98 GLY A CA 1
ATOM 715 C C . GLY A 1 98 ? 17.905 6.159 8.347 1.00 65.12 98 GLY A C 1
ATOM 716 O O . GLY A 1 98 ? 18.817 6.938 8.608 1.00 65.12 98 GLY A O 1
ATOM 717 N N . ASP A 1 99 ? 17.076 6.338 7.315 1.00 63.56 99 ASP A N 1
ATOM 718 C CA . ASP A 1 99 ? 17.108 7.449 6.351 1.00 63.56 99 ASP A CA 1
ATOM 719 C C . ASP A 1 99 ? 15.985 8.475 6.653 1.00 63.56 99 ASP A C 1
ATOM 721 O O . ASP A 1 99 ? 15.068 8.164 7.417 1.00 63.56 99 ASP A O 1
ATOM 725 N N . PRO A 1 100 ? 16.003 9.712 6.104 1.00 55.56 100 PRO A N 1
ATOM 726 C CA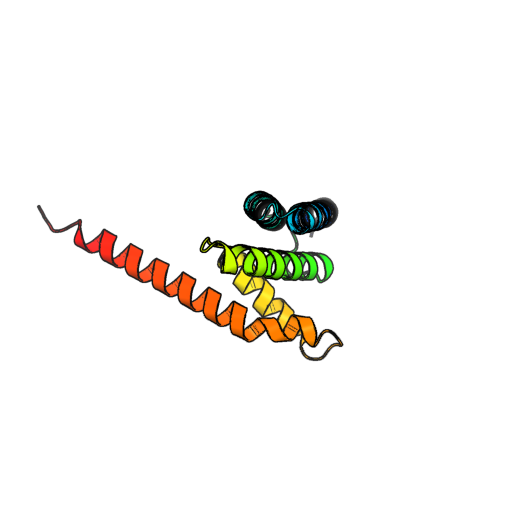 . PRO A 1 100 ? 15.182 10.836 6.589 1.00 55.56 100 PRO A CA 1
ATOM 727 C C . PRO A 1 100 ? 13.669 10.786 6.254 1.00 55.56 100 PRO A C 1
ATOM 729 O O . PRO A 1 100 ? 13.072 11.801 5.905 1.00 55.56 100 PRO A O 1
ATOM 732 N N . LEU A 1 101 ? 12.989 9.652 6.463 1.00 65.69 101 LEU A N 1
ATOM 733 C CA . LEU A 1 101 ? 11.520 9.526 6.420 1.00 65.69 101 LEU A CA 1
ATOM 734 C C . LEU A 1 101 ? 10.883 9.153 7.788 1.00 65.69 101 LEU A C 1
ATOM 736 O O . LEU A 1 101 ? 10.118 8.182 7.846 1.00 65.69 101 LEU A O 1
ATOM 740 N N . PRO A 1 102 ? 11.125 9.900 8.894 1.00 69.44 102 PRO A N 1
ATOM 741 C CA . PRO A 1 102 ? 10.570 9.566 10.214 1.00 69.44 102 PRO A CA 1
ATOM 742 C C . PRO A 1 102 ? 9.040 9.480 10.235 1.00 69.44 102 PRO A C 1
ATOM 744 O O . PRO A 1 102 ? 8.476 8.577 10.851 1.00 69.44 102 PRO A O 1
ATOM 747 N N . GLU A 1 103 ? 8.361 10.392 9.532 1.00 80.06 103 GLU A N 1
ATOM 748 C CA . GLU A 1 103 ? 6.895 10.468 9.525 1.00 80.06 103 GLU A CA 1
ATOM 749 C C . GLU A 1 103 ? 6.261 9.219 8.912 1.00 80.06 103 GLU A C 1
ATOM 751 O O . GLU A 1 103 ? 5.309 8.671 9.459 1.00 80.06 103 GLU A O 1
ATOM 756 N N . VAL A 1 104 ? 6.822 8.704 7.817 1.00 83.12 104 VAL A N 1
ATOM 757 C CA . VAL A 1 104 ? 6.295 7.500 7.161 1.00 83.12 104 VAL A CA 1
ATOM 758 C C . VAL A 1 104 ? 6.627 6.248 7.981 1.00 83.12 104 VAL A C 1
ATOM 760 O O . VAL A 1 104 ? 5.810 5.335 8.074 1.00 83.12 104 VAL A O 1
ATOM 763 N N . CYS A 1 105 ? 7.785 6.216 8.649 1.00 86.94 105 CYS A N 1
ATOM 764 C CA . CYS A 1 105 ? 8.156 5.110 9.538 1.00 86.94 105 CYS A CA 1
ATOM 765 C C . CYS A 1 105 ? 7.250 5.008 10.777 1.00 86.94 105 CYS A C 1
ATOM 767 O O . CYS A 1 105 ? 7.089 3.917 11.323 1.00 86.94 105 CYS A O 1
ATOM 769 N N . SER A 1 106 ? 6.594 6.101 11.185 1.00 88.62 106 SER A N 1
ATOM 770 C CA . SER A 1 106 ? 5.617 6.075 12.283 1.00 88.62 106 SER A CA 1
ATOM 771 C C . SER A 1 106 ? 4.399 5.178 12.004 1.00 88.62 106 SER A C 1
ATOM 773 O O . SER A 1 106 ? 3.750 4.726 12.945 1.00 88.62 106 SER A O 1
ATOM 775 N N . TYR A 1 107 ? 4.130 4.839 10.735 1.00 91.06 107 TYR A N 1
ATOM 776 C CA . TYR A 1 107 ? 3.057 3.918 10.350 1.00 91.06 107 TYR A CA 1
ATOM 777 C C . TYR A 1 107 ? 3.391 2.442 10.599 1.00 91.06 107 TYR A C 1
ATOM 779 O O . TYR A 1 107 ? 2.475 1.620 10.590 1.00 91.06 107 TYR A O 1
ATOM 787 N N . ILE A 1 108 ? 4.660 2.075 10.836 1.00 93.38 108 ILE A N 1
ATOM 788 C CA . ILE A 1 108 ? 5.072 0.666 10.993 1.00 93.38 108 ILE A CA 1
ATOM 789 C C . ILE A 1 108 ? 4.217 -0.074 12.042 1.00 93.38 108 ILE A C 1
ATOM 791 O O . ILE A 1 108 ? 3.642 -1.101 11.676 1.00 93.38 108 ILE A O 1
ATOM 795 N N . PRO A 1 109 ? 4.041 0.425 13.287 1.00 93.69 109 PRO A N 1
ATOM 796 C CA . PRO A 1 109 ? 3.276 -0.299 14.305 1.00 93.69 109 PRO A CA 1
ATOM 797 C C . PRO A 1 109 ? 1.809 -0.508 13.911 1.00 93.69 109 PRO A C 1
ATOM 799 O O . PRO A 1 109 ? 1.234 -1.570 14.147 1.00 93.69 109 PRO A O 1
ATOM 802 N N . PHE A 1 110 ? 1.201 0.495 13.272 1.00 92.56 110 PHE A N 1
ATOM 803 C CA . PHE A 1 110 ? -0.175 0.407 12.793 1.00 92.56 110 PHE A CA 1
ATOM 804 C C . PHE A 1 110 ? -0.319 -0.645 11.680 1.00 92.56 110 PHE A C 1
ATOM 806 O O . PHE A 1 110 ? -1.210 -1.497 11.744 1.00 92.56 110 PHE A O 1
ATOM 813 N N . LEU A 1 111 ? 0.584 -0.641 10.692 1.00 94.31 111 LEU A N 1
ATOM 814 C CA . LEU A 1 111 ? 0.568 -1.615 9.597 1.00 94.31 111 LEU A CA 1
ATOM 815 C C . LEU A 1 111 ? 0.804 -3.046 10.106 1.00 94.31 111 LEU A C 1
ATOM 817 O O . LEU A 1 111 ? 0.157 -3.980 9.630 1.00 94.31 111 LEU A O 1
ATOM 821 N N . GLU A 1 112 ? 1.681 -3.230 11.096 1.00 95.56 112 GLU A N 1
ATOM 822 C CA . GLU A 1 112 ? 1.916 -4.526 11.745 1.00 95.56 112 GLU A CA 1
ATOM 823 C C . GLU A 1 112 ? 0.666 -5.047 12.460 1.00 95.56 112 GLU A C 1
ATOM 825 O O . GLU A 1 112 ? 0.278 -6.202 12.261 1.00 95.56 112 GLU A O 1
ATOM 830 N N . ALA A 1 113 ? -0.017 -4.192 13.227 1.00 93.25 113 ALA A N 1
ATOM 831 C CA . ALA A 1 113 ? -1.271 -4.551 13.886 1.00 93.25 113 ALA A CA 1
ATOM 832 C C . ALA A 1 113 ? -2.354 -4.948 12.866 1.00 93.25 113 ALA A C 1
ATOM 834 O O . ALA A 1 113 ? -3.062 -5.946 13.040 1.00 93.25 113 ALA A O 1
ATOM 835 N N . ARG A 1 114 ? -2.452 -4.210 11.755 1.00 93.31 114 ARG A N 1
ATOM 836 C CA . ARG A 1 114 ? -3.376 -4.513 10.653 1.00 93.31 114 ARG A CA 1
ATOM 837 C C . ARG A 1 114 ? -3.059 -5.836 9.957 1.00 93.31 114 ARG A C 1
ATOM 839 O O . ARG A 1 114 ? -3.979 -6.605 9.650 1.00 93.31 114 ARG A O 1
ATOM 846 N N . LEU A 1 115 ? -1.782 -6.141 9.744 1.00 93.44 115 LEU A N 1
ATOM 847 C CA . LEU A 1 115 ? -1.348 -7.408 9.158 1.00 93.44 115 LEU A CA 1
ATOM 848 C C . LEU A 1 115 ? -1.653 -8.596 10.086 1.00 93.44 115 LEU A C 1
ATOM 850 O O . LEU A 1 115 ? -2.172 -9.620 9.628 1.00 93.44 115 LEU A O 1
ATOM 854 N N . ALA A 1 116 ? -1.409 -8.442 11.390 1.00 92.12 116 ALA A N 1
ATOM 855 C CA . ALA A 1 116 ? -1.744 -9.450 12.395 1.00 92.12 116 ALA A CA 1
ATOM 856 C C . ALA A 1 116 ? -3.256 -9.735 12.423 1.00 92.12 116 ALA A C 1
ATOM 858 O O . ALA A 1 116 ? -3.671 -10.889 12.320 1.00 92.12 116 ALA A O 1
ATOM 859 N N . ALA A 1 117 ? -4.091 -8.690 12.445 1.00 87.88 117 ALA A N 1
ATOM 860 C CA . ALA A 1 117 ? -5.549 -8.833 12.421 1.00 87.88 117 ALA A CA 1
ATOM 861 C C . ALA A 1 117 ? -6.063 -9.554 11.159 1.00 87.88 117 ALA A C 1
ATOM 863 O O . ALA A 1 117 ? -6.975 -10.379 11.237 1.00 87.88 117 ALA A O 1
ATOM 864 N N . SER A 1 118 ? -5.453 -9.285 10.000 1.00 83.31 118 SER A N 1
ATOM 865 C CA . SER A 1 118 ? -5.810 -9.936 8.728 1.00 83.31 118 SER A CA 1
ATOM 866 C C . SER A 1 118 ? -5.466 -11.436 8.726 1.00 83.31 118 SER A C 1
ATOM 868 O O . SER A 1 118 ? -6.189 -12.256 8.154 1.00 83.31 118 SER A O 1
ATOM 870 N N . SER A 1 119 ? -4.386 -11.812 9.414 1.00 75.38 119 SER A N 1
ATOM 871 C CA . SER A 1 119 ? -3.967 -13.211 9.569 1.00 75.38 119 SER A CA 1
ATOM 872 C C . SER A 1 119 ? -4.920 -13.981 10.489 1.00 75.38 119 SER A C 1
ATOM 874 O O . SER A 1 119 ? -5.343 -15.089 10.158 1.00 75.38 119 SER A O 1
ATOM 876 N N . THR A 1 120 ? -5.351 -13.366 11.594 1.00 70.00 120 THR A N 1
ATOM 877 C CA . THR A 1 120 ? -6.323 -13.962 12.525 1.00 70.00 120 THR A CA 1
ATOM 878 C C . THR A 1 120 ? -7.682 -14.213 11.865 1.00 70.00 120 THR A C 1
ATOM 880 O O . THR A 1 120 ? -8.256 -15.286 12.040 1.00 70.00 120 THR A O 1
ATOM 883 N N . GLN A 1 121 ? -8.183 -13.277 11.048 1.00 61.72 121 GLN A N 1
ATOM 884 C CA . GLN A 1 121 ? -9.439 -13.464 10.303 1.00 61.72 121 GLN A CA 1
ATOM 885 C C . GLN A 1 121 ? -9.377 -14.647 9.326 1.00 61.72 121 GLN A C 1
ATOM 887 O O . GLN A 1 121 ? -10.355 -15.379 9.175 1.00 61.72 121 GLN A O 1
ATOM 892 N N . THR A 1 122 ? -8.215 -14.871 8.708 1.00 60.97 122 THR A N 1
ATOM 893 C CA . THR A 1 122 ? -8.001 -15.997 7.788 1.00 60.97 122 THR A CA 1
ATOM 894 C C . THR A 1 122 ? -8.069 -17.340 8.525 1.00 60.97 122 THR A C 1
ATOM 896 O O . THR A 1 122 ? -8.697 -18.277 8.037 1.00 60.97 122 THR A O 1
ATOM 899 N N . ILE A 1 123 ? -7.488 -17.426 9.726 1.00 60.69 123 ILE A N 1
ATOM 900 C CA . ILE A 1 123 ? -7.482 -18.651 10.545 1.00 60.69 123 ILE A CA 1
ATOM 901 C C . ILE A 1 123 ? -8.889 -18.978 11.063 1.00 60.69 123 ILE A C 1
ATOM 903 O O . ILE A 1 123 ? -9.333 -20.121 10.969 1.00 60.69 123 ILE A O 1
ATOM 907 N N . VAL A 1 124 ? -9.625 -17.979 11.560 1.00 60.91 124 VAL A N 1
ATOM 908 C CA . VAL A 1 124 ? -10.997 -18.182 12.059 1.00 60.91 124 VAL A CA 1
ATOM 909 C C . VAL A 1 124 ? -11.939 -18.617 10.929 1.00 60.91 124 VAL A C 1
ATOM 911 O O . VAL A 1 124 ? -12.724 -19.546 11.111 1.00 60.91 124 VAL A O 1
ATOM 914 N N . GLY A 1 125 ? -11.829 -18.006 9.744 1.00 57.06 125 GLY A N 1
ATOM 915 C CA . GLY A 1 125 ? -12.616 -18.399 8.571 1.00 57.06 125 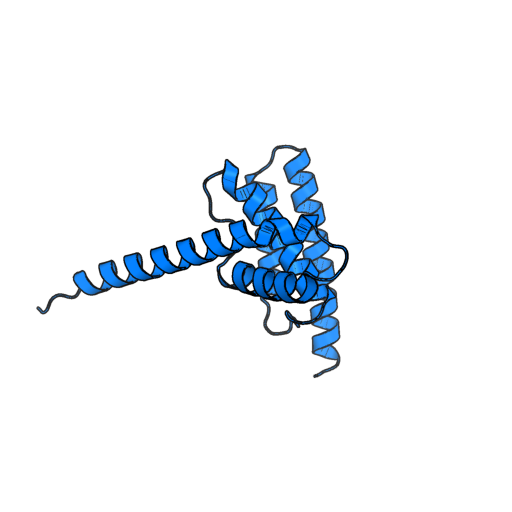GLY A CA 1
ATOM 916 C C . GLY A 1 125 ? -12.300 -19.811 8.064 1.00 57.06 125 GLY A C 1
ATOM 917 O O . GLY A 1 125 ? -13.214 -20.534 7.671 1.00 57.06 125 GLY A O 1
ATOM 918 N N . ALA A 1 126 ? -11.031 -20.229 8.118 1.00 58.62 126 ALA A N 1
ATOM 919 C CA . ALA A 1 126 ? -10.619 -21.582 7.748 1.00 58.62 126 ALA A CA 1
ATOM 920 C C . ALA A 1 126 ? -11.150 -22.639 8.733 1.00 58.62 126 ALA A C 1
ATOM 922 O O . ALA A 1 126 ? -11.679 -23.660 8.301 1.00 58.62 126 ALA A O 1
ATOM 923 N N . ASN A 1 127 ? -11.091 -22.375 10.041 1.00 51.97 127 ASN A N 1
ATOM 924 C CA . ASN A 1 127 ? -11.576 -23.313 11.060 1.00 51.97 127 ASN A CA 1
ATOM 925 C C . ASN A 1 127 ? -13.101 -23.517 10.991 1.00 51.97 127 ASN A C 1
ATOM 927 O O . ASN A 1 127 ? -13.578 -24.642 11.109 1.00 51.97 127 ASN A O 1
ATOM 931 N N . LEU A 1 128 ? -13.868 -22.461 10.698 1.00 56.66 128 LEU A N 1
ATOM 932 C CA . LEU A 1 128 ? -15.324 -22.550 10.505 1.00 56.66 128 LEU A CA 1
ATOM 933 C C . LEU A 1 128 ? -15.735 -23.329 9.242 1.00 56.66 128 LEU A C 1
ATOM 935 O O . LEU A 1 128 ? -16.854 -23.840 9.175 1.00 56.66 128 LEU A O 1
ATOM 939 N N . ALA A 1 129 ? -14.867 -23.409 8.229 1.00 57.09 129 ALA A N 1
ATOM 940 C CA . ALA A 1 129 ? -15.123 -24.186 7.017 1.00 57.09 129 ALA A CA 1
ATOM 941 C C . ALA A 1 129 ? -14.875 -25.691 7.221 1.00 57.09 129 ALA A C 1
ATOM 943 O O . ALA A 1 129 ? -15.553 -26.507 6.598 1.00 57.09 129 ALA A O 1
ATOM 944 N N . VAL A 1 130 ? -13.946 -26.055 8.112 1.00 56.78 130 VAL A N 1
ATOM 945 C CA . VAL A 1 130 ? -13.620 -27.452 8.443 1.00 56.78 130 VAL A CA 1
ATOM 946 C C . VAL A 1 130 ? -14.726 -28.098 9.289 1.00 56.78 130 VAL A C 1
ATOM 948 O O . VAL A 1 130 ? -15.112 -29.230 9.012 1.00 56.78 130 VAL A O 1
ATOM 951 N N . ASP A 1 131 ? -15.336 -27.362 10.222 1.00 54.56 131 ASP A N 1
ATOM 952 C CA . ASP A 1 131 ? -16.427 -27.879 11.073 1.00 54.56 131 ASP A CA 1
ATOM 953 C C . ASP A 1 131 ? -17.732 -28.202 10.318 1.00 54.56 131 ASP A C 1
ATOM 955 O O . ASP A 1 131 ? -18.620 -28.866 10.851 1.00 54.56 131 ASP A O 1
ATOM 959 N N . ARG A 1 132 ? -17.875 -27.760 9.061 1.00 55.12 132 ARG A N 1
ATOM 960 C CA . ARG A 1 132 ? -19.048 -28.071 8.222 1.00 55.12 132 ARG A CA 1
ATOM 961 C C . ARG A 1 132 ? -18.881 -29.324 7.359 1.00 55.12 132 ARG A C 1
ATOM 963 O O . ARG A 1 132 ? -19.810 -29.674 6.635 1.00 55.12 132 ARG A O 1
ATOM 970 N N . GLN A 1 133 ? -17.740 -30.007 7.447 1.00 49.62 133 GLN A N 1
ATOM 971 C CA . GLN A 1 133 ? -17.497 -31.313 6.827 1.00 49.62 133 GLN A CA 1
ATOM 972 C C . GLN A 1 133 ? -17.332 -32.392 7.911 1.00 49.62 133 GLN A C 1
ATOM 974 O O . GLN A 1 133 ? -16.298 -33.044 8.011 1.00 49.62 133 GLN A O 1
ATOM 979 N N . GLY A 1 134 ? -18.351 -32.568 8.758 1.00 42.34 134 GLY A N 1
ATOM 980 C CA . GLY A 1 134 ? -18.476 -33.764 9.602 1.00 42.34 134 GLY A CA 1
ATOM 981 C C . GLY A 1 134 ? -18.861 -34.991 8.756 1.00 42.34 134 GLY A C 1
ATOM 982 O O . GLY A 1 134 ? -19.510 -34.814 7.722 1.00 42.34 134 GLY A O 1
ATOM 983 N N . PRO A 1 135 ? -18.453 -36.215 9.144 1.00 49.34 135 PRO A N 1
ATOM 984 C CA . PRO A 1 135 ? -18.583 -37.397 8.302 1.00 49.34 135 PRO A CA 1
ATOM 985 C C . PRO A 1 135 ? -20.061 -37.775 8.158 1.00 49.34 135 PRO A C 1
ATOM 987 O O . PRO A 1 135 ? -20.787 -37.834 9.152 1.00 49.34 135 PRO A O 1
ATOM 990 N N . GLY A 1 136 ? -20.489 -37.985 6.913 1.00 46.44 136 GLY A N 1
ATOM 991 C CA . GLY A 1 136 ? -21.751 -38.657 6.600 1.00 46.44 136 GLY A CA 1
ATOM 992 C C . GLY A 1 136 ? -21.674 -40.154 6.855 1.00 46.44 136 GLY A C 1
ATOM 993 O O . GLY A 1 136 ? -20.543 -40.695 6.846 1.00 46.44 136 GLY A O 1
#

pLDDT: mean 86.47, std 14.09, range [42.34, 97.44]

Radius of gyration: 16.91 Å; Cα contacts (8 Å, |Δi|>4): 141; chains: 1; bounding box: 40×55×35 Å

Secondary structure (DSSP, 8-state):
--HHHHHHHHHHHHHHHHHHHHHHHHHTTT-HHHHHHHHHHHHHHHTSTT--TTSHHHHHHHHHHHHHHHHHHHHHTS--S-HHHHHHHHHHHHHHTTSS-HHHHTTHHHHHHHHHHHHHHHHHHHHHHHTT----

Mean predicted aligned error: 7.3 Å

Nearest PDB structures (foldseek):
  5l0y-assembly5_E  TM=5.043E-01  e=3.698E-01  Thermochaetoides thermophila DSM 1495
  5l0y-assembly3_C  TM=5.204E-01  e=9.356E-01  Thermochaetoid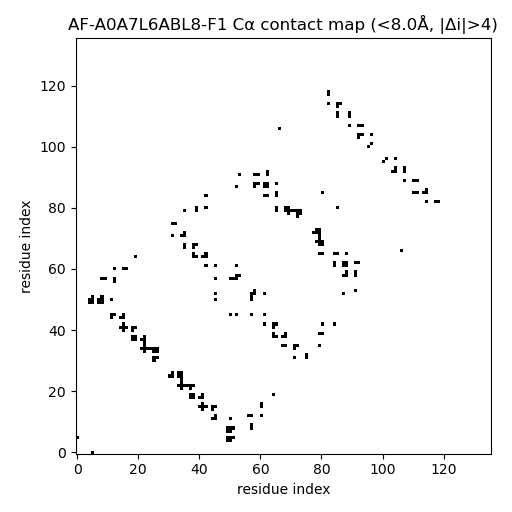es thermophila DSM 1495
  5cwn-assembly1_A  TM=5.546E-01  e=1.413E+00  synthetic construct
  8fbo-assembly1_C  TM=4.350E-01  e=6.521E-01  synthetic construct
  6e9v-assembly1_Q  TM=3.725E-01  e=9.356E-01  synthetic construct